Protein AF-A0A1I7EGV9-F1 (afdb_monomer_lite)

Structure (mmCIF, N/CA/C/O backbone):
data_AF-A0A1I7EGV9-F1
#
_entry.id   AF-A0A1I7EGV9-F1
#
loop_
_atom_site.group_PDB
_atom_site.id
_atom_site.type_symbol
_atom_site.label_atom_id
_atom_site.label_alt_id
_atom_site.label_comp_id
_atom_site.label_asym_id
_atom_site.label_entity_id
_atom_site.label_seq_id
_atom_site.pdbx_PDB_ins_code
_atom_site.Cartn_x
_atom_site.Cartn_y
_atom_site.Cartn_z
_atom_site.occupancy
_atom_site.B_iso_or_equiv
_atom_site.auth_seq_id
_atom_site.auth_comp_id
_atom_site.auth_asym_id
_atom_site.auth_atom_id
_atom_site.pdbx_PDB_model_num
ATOM 1 N N . MET A 1 1 ? 10.860 0.092 2.638 1.00 57.88 1 MET A N 1
ATOM 2 C CA . MET A 1 1 ? 9.901 1.089 2.110 1.00 57.88 1 MET A CA 1
ATOM 3 C C . MET A 1 1 ? 10.137 2.494 2.648 1.00 57.88 1 MET A C 1
ATOM 5 O O . MET A 1 1 ? 10.192 3.394 1.828 1.00 57.88 1 MET A O 1
ATOM 9 N N . VAL A 1 2 ? 10.341 2.700 3.958 1.00 56.81 2 VAL A N 1
ATOM 10 C CA . VAL A 1 2 ? 10.516 4.059 4.526 1.00 56.81 2 VAL A CA 1
ATOM 11 C C . VAL A 1 2 ? 11.990 4.490 4.662 1.00 56.81 2 VAL A C 1
ATOM 13 O O . VAL A 1 2 ? 12.304 5.653 4.463 1.00 56.81 2 VAL A O 1
ATOM 16 N N . THR A 1 3 ? 12.923 3.565 4.911 1.00 53.97 3 THR A N 1
ATOM 17 C CA . THR A 1 3 ? 14.304 3.909 5.328 1.00 53.97 3 THR A CA 1
ATOM 18 C C . THR A 1 3 ? 15.364 3.943 4.216 1.00 53.97 3 THR A C 1
ATOM 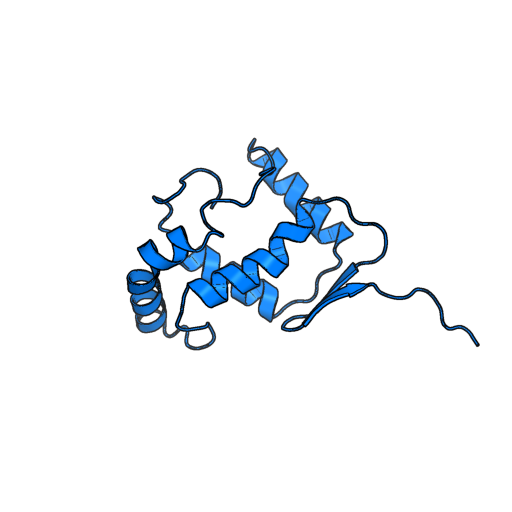20 O O . THR A 1 3 ? 16.461 4.429 4.453 1.00 53.97 3 THR A O 1
ATOM 23 N N . LEU A 1 4 ? 15.078 3.417 3.015 1.00 59.81 4 LEU A N 1
ATOM 24 C CA . LEU A 1 4 ? 16.067 3.277 1.922 1.00 59.81 4 LEU A CA 1
ATOM 25 C C . LEU A 1 4 ? 15.765 4.132 0.674 1.00 59.81 4 LEU A C 1
ATOM 27 O O . LEU A 1 4 ? 16.505 4.057 -0.305 1.00 59.81 4 LEU A O 1
ATOM 31 N N . GLY A 1 5 ? 14.693 4.934 0.681 1.00 66.19 5 GLY A N 1
ATOM 32 C CA . GLY A 1 5 ? 14.337 5.813 -0.444 1.00 66.19 5 GLY A CA 1
ATOM 33 C C . GLY A 1 5 ? 14.286 5.089 -1.802 1.00 66.19 5 GLY A C 1
ATOM 34 O O . GLY A 1 5 ? 13.734 3.991 -1.904 1.00 66.19 5 GLY A O 1
ATOM 35 N N . MET A 1 6 ? 14.899 5.686 -2.834 1.00 62.50 6 MET A N 1
ATOM 36 C CA . MET A 1 6 ? 14.984 5.126 -4.196 1.00 62.50 6 MET A CA 1
ATOM 37 C C . MET A 1 6 ? 15.849 3.862 -4.317 1.00 62.50 6 MET A C 1
ATOM 39 O O . MET A 1 6 ? 15.691 3.126 -5.285 1.00 62.50 6 MET A O 1
ATOM 43 N N . ALA A 1 7 ? 16.718 3.565 -3.345 1.00 61.66 7 ALA A N 1
ATOM 44 C CA . ALA A 1 7 ? 17.550 2.356 -3.347 1.00 61.66 7 ALA A CA 1
ATOM 45 C C . ALA A 1 7 ? 16.804 1.105 -2.840 1.00 61.66 7 ALA A C 1
ATOM 47 O O . ALA A 1 7 ? 17.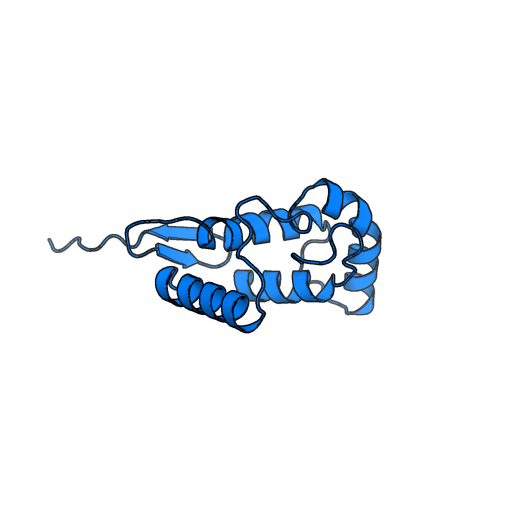373 0.015 -2.777 1.00 61.66 7 ALA A O 1
ATOM 48 N N . ASN A 1 8 ? 15.534 1.238 -2.446 1.00 65.69 8 ASN A N 1
ATOM 49 C CA . ASN A 1 8 ? 14.742 0.117 -1.963 1.00 65.69 8 ASN A CA 1
ATOM 50 C C . ASN A 1 8 ? 14.369 -0.831 -3.117 1.00 65.69 8 ASN A C 1
ATOM 52 O O . ASN A 1 8 ? 13.428 -0.556 -3.847 1.00 65.69 8 ASN A O 1
ATOM 56 N N . SER A 1 9 ? 15.051 -1.968 -3.242 1.00 67.62 9 SER A N 1
ATOM 57 C CA . SER A 1 9 ? 14.808 -2.981 -4.284 1.00 67.62 9 SER A CA 1
ATOM 58 C C . SER A 1 9 ? 13.759 -4.041 -3.919 1.00 67.62 9 SER A C 1
ATOM 60 O O . SER A 1 9 ? 13.593 -5.025 -4.641 1.00 67.62 9 SER A O 1
ATOM 62 N N . ARG A 1 10 ? 13.061 -3.892 -2.786 1.00 80.31 10 ARG A N 1
ATOM 63 C CA . ARG A 1 10 ? 12.155 -4.917 -2.241 1.00 80.31 10 ARG A CA 1
ATOM 64 C C . ARG A 1 10 ? 10.796 -4.959 -2.943 1.00 80.31 10 ARG A C 1
ATOM 66 O O . ARG A 1 10 ? 9.764 -4.812 -2.304 1.00 80.31 10 ARG A O 1
ATOM 73 N N . LEU A 1 11 ? 10.794 -5.187 -4.252 1.00 88.94 11 LEU A N 1
ATOM 74 C CA . LEU A 1 11 ? 9.582 -5.292 -5.071 1.00 88.94 11 LEU A CA 1
ATOM 75 C C . LEU A 1 11 ? 8.638 -6.406 -4.598 1.00 88.94 11 LEU A C 1
ATOM 77 O O . LEU A 1 11 ? 7.425 -6.253 -4.670 1.00 88.94 11 LEU A O 1
ATOM 81 N N . LYS A 1 12 ? 9.184 -7.483 -4.021 1.00 88.50 12 LYS A N 1
ATOM 82 C CA . LYS A 1 12 ? 8.380 -8.531 -3.385 1.00 88.50 12 LYS A CA 1
ATOM 83 C C . LYS A 1 12 ? 7.513 -7.992 -2.241 1.00 88.50 12 LYS A C 1
ATOM 85 O O . LYS A 1 12 ? 6.351 -8.361 -2.169 1.00 88.50 12 LYS A O 1
ATOM 90 N N . ASP A 1 13 ? 8.031 -7.078 -1.414 1.00 90.12 13 ASP A N 1
ATOM 91 C CA . ASP A 1 13 ? 7.250 -6.477 -0.321 1.00 90.12 13 ASP A CA 1
ATOM 92 C C . ASP A 1 13 ? 6.032 -5.712 -0.877 1.00 90.12 13 ASP A C 1
ATOM 94 O O . ASP A 1 13 ? 4.961 -5.750 -0.281 1.00 90.12 13 ASP A O 1
ATOM 98 N N . PHE A 1 14 ? 6.175 -5.044 -2.031 1.00 91.12 14 PHE A N 1
ATOM 99 C CA . PHE A 1 14 ? 5.057 -4.371 -2.703 1.00 91.12 14 PHE A CA 1
ATOM 100 C C . PHE A 1 14 ? 4.021 -5.371 -3.209 1.00 91.12 14 PHE A C 1
ATOM 102 O O . PHE A 1 14 ? 2.833 -5.164 -2.991 1.00 91.12 14 PHE A O 1
ATOM 109 N N . TYR A 1 15 ? 4.465 -6.460 -3.842 1.00 93.00 15 TYR A N 1
ATOM 110 C CA . TYR A 1 15 ? 3.567 -7.525 -4.281 1.00 93.00 15 TYR A CA 1
ATOM 111 C C . TYR A 1 15 ? 2.804 -8.142 -3.107 1.00 93.00 15 TYR A C 1
ATOM 113 O O . TYR A 1 15 ? 1.584 -8.250 -3.165 1.00 93.00 15 TYR A O 1
ATOM 121 N N . ASP A 1 16 ? 3.509 -8.514 -2.036 1.00 92.19 16 ASP A N 1
ATOM 122 C CA . ASP A 1 16 ? 2.910 -9.170 -0.876 1.00 92.19 16 ASP A CA 1
ATOM 123 C C . ASP A 1 16 ? 1.895 -8.235 -0.191 1.00 92.19 16 ASP A C 1
ATOM 125 O O . ASP A 1 16 ? 0.784 -8.659 0.120 1.00 92.19 16 ASP A O 1
ATOM 129 N N . LEU A 1 17 ? 2.223 -6.947 -0.014 1.00 93.12 17 LEU A N 1
ATOM 130 C CA . LEU A 1 17 ? 1.287 -5.961 0.541 1.00 93.12 17 LEU A CA 1
ATOM 131 C C . LEU A 1 17 ? 0.078 -5.720 -0.365 1.00 93.12 17 LEU A C 1
ATOM 133 O O . LEU A 1 17 ? -1.039 -5.607 0.138 1.00 93.12 17 LEU A O 1
ATOM 137 N N . TRP A 1 18 ? 0.291 -5.638 -1.679 1.00 95.25 18 TRP A N 1
ATOM 138 C CA . TRP A 1 18 ? -0.790 -5.438 -2.639 1.00 95.25 18 TRP A CA 1
ATOM 139 C C . TRP A 1 18 ? -1.727 -6.643 -2.635 1.00 95.25 18 TRP A C 1
ATOM 141 O O . TRP A 1 18 ? -2.935 -6.479 -2.519 1.00 95.25 18 TRP A O 1
ATOM 151 N N . LEU A 1 19 ? -1.171 -7.856 -2.632 1.00 93.75 19 LEU A N 1
ATOM 152 C CA . LEU A 1 19 ? -1.948 -9.086 -2.551 1.00 93.75 19 LEU A CA 1
ATOM 153 C C . LEU A 1 19 ? -2.763 -9.148 -1.255 1.00 93.75 19 LEU A C 1
ATOM 155 O O . LEU A 1 19 ? -3.924 -9.548 -1.288 1.00 93.75 19 LEU A O 1
ATOM 159 N N . ILE A 1 20 ? -2.184 -8.733 -0.125 1.00 93.94 20 ILE A N 1
ATOM 160 C CA . ILE A 1 20 ? -2.898 -8.657 1.155 1.00 93.94 20 ILE A CA 1
ATOM 161 C C . ILE A 1 20 ? -4.079 -7.683 1.057 1.00 93.94 20 ILE A C 1
ATOM 163 O O . ILE A 1 20 ? -5.194 -8.057 1.417 1.00 93.94 20 ILE A O 1
ATOM 167 N N . ALA A 1 21 ? -3.856 -6.472 0.538 1.00 94.38 21 ALA A N 1
ATOM 168 C CA . ALA A 1 21 ? -4.908 -5.469 0.358 1.00 94.38 21 ALA A CA 1
ATOM 169 C C . ALA A 1 21 ? -6.006 -5.938 -0.617 1.00 94.38 21 ALA A C 1
ATOM 171 O O . ALA A 1 21 ? -7.179 -5.622 -0.443 1.00 94.38 21 ALA A O 1
ATOM 172 N N . GLU A 1 22 ? -5.646 -6.732 -1.620 1.00 93.62 22 GLU A N 1
ATOM 173 C CA . GLU A 1 22 ? -6.566 -7.262 -2.629 1.00 93.62 22 GLU A CA 1
ATOM 174 C C . GLU A 1 22 ? -7.300 -8.540 -2.215 1.00 93.62 22 GLU A C 1
ATOM 176 O O . GLU A 1 22 ? -8.229 -8.967 -2.904 1.00 93.62 22 GLU A O 1
ATOM 181 N N . THR A 1 23 ? -6.904 -9.160 -1.104 1.00 93.44 23 THR A N 1
ATOM 182 C CA . THR A 1 23 ? -7.471 -10.442 -0.655 1.00 93.44 23 THR A CA 1
ATOM 183 C C . THR A 1 23 ? -8.268 -10.303 0.632 1.00 93.44 23 THR A C 1
ATOM 185 O O . THR A 1 23 ? -9.278 -10.985 0.797 1.00 93.44 23 THR A O 1
ATOM 188 N N . PHE A 1 24 ? -7.818 -9.452 1.553 1.00 94.25 24 PHE A N 1
ATOM 189 C CA . PHE A 1 24 ? -8.341 -9.412 2.912 1.00 94.25 24 PHE A CA 1
ATOM 190 C C . PHE A 1 24 ? -9.047 -8.106 3.232 1.00 94.25 24 PHE A C 1
ATOM 192 O O . PHE A 1 24 ? -8.674 -7.024 2.787 1.00 94.25 24 PHE A O 1
ATOM 199 N N . GLU A 1 25 ? -10.054 -8.245 4.074 1.00 94.88 25 GLU A N 1
ATOM 200 C CA . GLU A 1 25 ? -10.781 -7.150 4.682 1.00 94.88 25 GLU A CA 1
ATOM 201 C C . GLU A 1 25 ? -10.109 -6.699 5.985 1.00 94.88 25 GLU A C 1
ATOM 203 O O . GLU A 1 25 ? -9.556 -7.522 6.720 1.00 94.88 25 GLU A O 1
ATOM 208 N N . PHE A 1 26 ? -10.171 -5.400 6.292 1.00 94.75 26 PHE A N 1
ATOM 209 C CA . PHE A 1 26 ? -9.536 -4.848 7.494 1.00 94.75 26 PHE A CA 1
ATOM 210 C C . PHE A 1 26 ? -10.382 -3.790 8.181 1.00 94.75 26 PHE A C 1
ATOM 212 O O . PHE A 1 26 ? -10.752 -2.790 7.573 1.00 94.75 26 PHE A O 1
ATOM 219 N N . GLU A 1 27 ? -10.554 -3.926 9.492 1.00 93.75 27 GLU A N 1
ATOM 220 C CA . GLU A 1 27 ? -11.036 -2.823 10.314 1.00 93.75 27 GLU A CA 1
ATOM 221 C C . GLU A 1 27 ? -9.925 -1.773 10.471 1.00 93.75 27 GLU A C 1
ATOM 223 O O . GLU A 1 27 ? -8.791 -2.086 10.857 1.00 93.75 27 GLU A O 1
ATOM 228 N N . ARG A 1 28 ? -10.239 -0.505 10.187 1.00 93.12 28 ARG A N 1
ATOM 229 C CA . ARG A 1 28 ? -9.240 0.568 10.155 1.00 93.12 28 ARG A CA 1
ATOM 230 C C . ARG A 1 28 ? -8.575 0.793 11.509 1.00 93.12 28 ARG A C 1
ATOM 232 O O . ARG A 1 28 ? -7.370 1.038 11.539 1.00 93.12 28 ARG A O 1
ATOM 239 N N . PHE A 1 29 ? -9.329 0.736 12.609 1.00 91.12 29 PHE A N 1
ATOM 240 C CA . PHE A 1 29 ? -8.794 0.990 13.951 1.00 91.12 29 PHE A CA 1
ATOM 241 C C . PHE A 1 29 ? -7.755 -0.070 14.336 1.00 91.12 29 PHE A C 1
ATOM 243 O O . PHE A 1 29 ? -6.596 0.272 14.582 1.00 91.12 29 PHE A O 1
ATOM 250 N N . ALA A 1 30 ? -8.131 -1.350 14.263 1.00 92.06 30 ALA A N 1
ATOM 251 C CA . ALA A 1 30 ? -7.233 -2.468 14.546 1.00 92.06 30 ALA A CA 1
ATOM 252 C C . ALA A 1 30 ? -5.986 -2.465 13.640 1.00 92.06 30 ALA A C 1
ATOM 254 O O . ALA A 1 30 ? -4.865 -2.666 14.115 1.00 92.06 30 ALA A O 1
ATOM 255 N N . LEU A 1 31 ? -6.152 -2.187 12.339 1.00 93.44 31 LEU A N 1
ATOM 256 C CA . LEU A 1 31 ? -5.019 -2.127 11.414 1.00 93.44 31 LEU A CA 1
ATOM 257 C C . LEU A 1 31 ? -4.081 -0.952 11.727 1.00 93.44 31 LEU A C 1
ATOM 259 O O . LEU A 1 31 ? -2.861 -1.121 11.718 1.00 93.44 31 LEU A O 1
ATOM 263 N N . THR A 1 32 ? -4.633 0.225 12.034 1.00 91.75 32 THR A N 1
ATOM 264 C CA . THR A 1 32 ? -3.846 1.413 12.401 1.00 91.75 32 THR A CA 1
ATOM 265 C C . THR A 1 32 ? -3.020 1.150 13.658 1.00 91.75 32 THR A C 1
ATOM 267 O O . THR A 1 32 ? -1.827 1.459 13.680 1.00 91.75 32 THR A O 1
ATOM 270 N N . GLU A 1 33 ? -3.611 0.519 14.676 1.00 91.31 33 GLU A N 1
ATOM 271 C CA . GLU A 1 33 ? -2.906 0.156 15.908 1.00 91.31 33 GLU A CA 1
ATOM 272 C C . GLU A 1 33 ? -1.745 -0.815 15.629 1.00 91.31 33 GLU A C 1
ATOM 274 O O . GLU A 1 33 ? -0.612 -0.590 16.064 1.00 91.31 33 GLU A O 1
ATOM 279 N N . ALA A 1 34 ? -1.984 -1.859 14.829 1.00 91.19 34 ALA A N 1
ATOM 280 C CA . ALA A 1 34 ? -0.956 -2.833 14.462 1.00 91.19 34 ALA A CA 1
ATOM 281 C C . ALA A 1 34 ? 0.208 -2.199 13.674 1.00 91.19 34 ALA A C 1
ATOM 283 O O . ALA A 1 34 ? 1.385 -2.528 13.894 1.00 91.19 34 ALA A O 1
ATOM 284 N N . VAL A 1 35 ? -0.102 -1.264 12.770 1.00 89.25 35 VAL A N 1
ATOM 285 C CA . VAL A 1 35 ? 0.902 -0.491 12.029 1.00 89.25 35 VAL A CA 1
ATOM 286 C C . VAL A 1 35 ? 1.714 0.374 12.993 1.00 89.25 35 VAL A C 1
ATOM 288 O O . VAL A 1 35 ? 2.943 0.280 12.992 1.00 89.25 35 VAL A O 1
ATOM 291 N N . GLN A 1 36 ? 1.062 1.141 13.870 1.00 88.00 36 GLN A N 1
ATOM 292 C CA . GLN A 1 36 ? 1.732 1.977 14.872 1.00 88.00 36 GLN A CA 1
ATOM 293 C C . GLN A 1 36 ? 2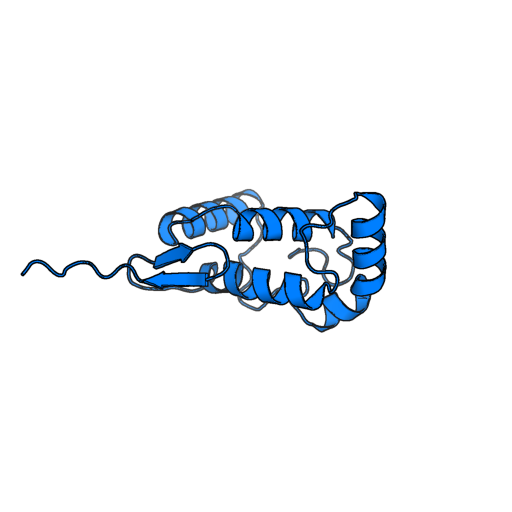.686 1.159 15.750 1.00 88.00 36 GLN A C 1
ATOM 295 O O . GLN A 1 36 ? 3.877 1.474 15.820 1.00 88.00 36 GLN A O 1
ATOM 300 N N . GLN A 1 37 ? 2.213 0.049 16.326 1.00 89.00 37 GLN A N 1
ATOM 301 C CA . GLN A 1 37 ? 3.046 -0.836 17.146 1.00 89.00 37 GLN A CA 1
ATOM 302 C C . GLN A 1 37 ? 4.261 -1.373 16.373 1.00 89.00 37 GLN A C 1
ATOM 304 O O . GLN A 1 37 ? 5.366 -1.481 16.918 1.00 89.00 37 GLN A O 1
ATOM 309 N N . THR A 1 38 ? 4.095 -1.684 15.084 1.00 88.38 38 THR A N 1
ATOM 310 C CA . THR A 1 38 ? 5.190 -2.170 14.234 1.00 88.38 38 THR A CA 1
ATOM 311 C C . THR A 1 38 ? 6.274 -1.110 14.035 1.00 88.38 38 THR A C 1
ATOM 313 O O . THR A 1 38 ? 7.464 -1.438 14.117 1.00 88.38 38 THR A O 1
ATOM 316 N N . PHE A 1 39 ? 5.889 0.146 13.806 1.00 85.88 39 PHE A N 1
ATOM 317 C CA . PHE A 1 39 ? 6.818 1.271 13.662 1.00 85.88 39 PHE A CA 1
ATOM 318 C C . PHE A 1 39 ? 7.536 1.584 14.981 1.00 85.88 39 PHE A C 1
ATOM 320 O O . PHE A 1 39 ? 8.771 1.644 15.002 1.00 85.88 39 PHE A O 1
ATOM 327 N N . THR A 1 40 ? 6.802 1.632 16.100 1.00 87.50 40 THR A N 1
ATOM 328 C CA . THR A 1 40 ? 7.374 1.805 17.445 1.00 87.50 40 THR A CA 1
ATOM 329 C C . THR A 1 40 ? 8.406 0.722 17.759 1.00 87.50 40 THR A C 1
ATOM 331 O O . THR A 1 40 ? 9.531 1.031 18.157 1.00 87.50 40 THR A O 1
ATOM 334 N N . ARG A 1 41 ? 8.084 -0.555 17.507 1.00 89.81 41 ARG A N 1
ATOM 335 C CA . ARG A 1 41 ? 9.012 -1.674 17.741 1.00 89.81 41 ARG A CA 1
ATOM 336 C C . ARG A 1 41 ? 10.277 -1.569 16.888 1.00 89.81 41 ARG A C 1
ATOM 338 O O . ARG A 1 41 ? 11.354 -1.953 17.336 1.00 89.81 41 ARG A O 1
ATOM 345 N N . ARG A 1 42 ? 10.159 -1.048 15.664 1.00 85.81 42 ARG A N 1
ATOM 346 C CA . ARG A 1 42 ? 11.289 -0.837 14.746 1.00 85.81 42 ARG A CA 1
ATOM 347 C C . ARG A 1 42 ? 12.045 0.469 14.999 1.00 85.81 42 ARG A C 1
ATOM 349 O O . ARG A 1 42 ? 12.983 0.749 14.256 1.00 85.81 42 ARG A O 1
ATOM 356 N N . ARG A 1 43 ? 11.665 1.251 16.021 1.00 84.00 43 ARG A N 1
ATOM 357 C CA . ARG A 1 43 ? 12.246 2.572 16.334 1.00 84.00 43 ARG A CA 1
ATOM 358 C C . ARG A 1 43 ? 12.329 3.471 15.098 1.00 84.00 43 ARG A C 1
ATOM 360 O O . ARG A 1 43 ? 13.329 4.140 14.866 1.00 84.00 43 ARG A O 1
ATOM 367 N N . THR A 1 44 ? 11.305 3.395 14.258 1.00 78.00 44 THR A N 1
ATOM 368 C CA . THR A 1 44 ? 11.176 4.203 13.049 1.00 78.00 44 THR A CA 1
ATOM 369 C C . THR A 1 44 ? 9.905 5.013 13.201 1.00 78.00 44 THR A C 1
ATOM 371 O O . THR A 1 44 ? 8.861 4.435 13.500 1.00 78.00 44 THR A O 1
ATOM 374 N N . ASP A 1 45 ? 9.986 6.323 13.003 1.00 78.44 45 ASP A N 1
ATOM 375 C CA . ASP A 1 45 ? 8.804 7.173 13.069 1.00 78.44 45 ASP A CA 1
ATOM 376 C C . ASP A 1 45 ? 7.844 6.849 11.926 1.00 78.44 45 ASP A C 1
ATOM 378 O O . ASP A 1 45 ? 8.254 6.485 10.815 1.00 78.44 45 ASP A O 1
ATOM 382 N N . LEU A 1 46 ? 6.549 6.987 12.204 1.00 78.62 46 LEU A N 1
ATOM 383 C CA . LEU A 1 46 ? 5.552 6.948 11.148 1.00 78.62 46 LEU A CA 1
ATOM 384 C C . LEU A 1 46 ? 5.798 8.115 10.187 1.00 78.62 46 LEU A C 1
ATOM 386 O O . LEU A 1 46 ? 5.986 9.252 10.632 1.00 78.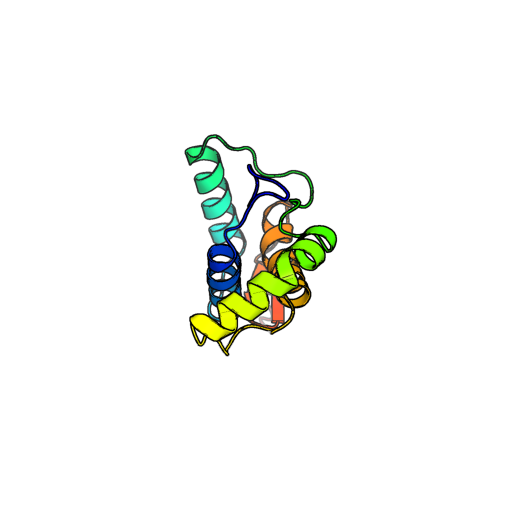62 46 LEU A O 1
ATOM 390 N N . PRO A 1 47 ? 5.817 7.850 8.874 1.00 77.56 47 PRO A N 1
ATOM 391 C CA . PRO A 1 47 ? 6.031 8.894 7.895 1.00 77.56 47 PRO A CA 1
ATOM 392 C C . PRO A 1 47 ? 4.860 9.882 7.951 1.00 77.56 47 PRO A C 1
ATOM 394 O O . PRO A 1 47 ? 3.705 9.490 7.823 1.00 77.56 47 PRO A O 1
ATOM 397 N N . LYS A 1 48 ? 5.174 11.165 8.161 1.00 75.12 48 LYS A N 1
ATOM 398 C CA . LYS A 1 48 ? 4.191 12.265 8.132 1.00 75.12 48 LYS A CA 1
ATOM 399 C C . LYS A 1 48 ? 3.805 12.669 6.709 1.00 75.12 48 LYS A C 1
ATOM 401 O O . LYS A 1 48 ? 2.781 13.303 6.498 1.00 75.12 48 LYS A O 1
ATOM 406 N N . GLU A 1 49 ? 4.654 12.322 5.751 1.00 79.81 49 GLU A N 1
ATOM 407 C CA . GLU A 1 49 ? 4.495 12.606 4.331 1.00 79.81 49 GLU A CA 1
ATOM 408 C C . GLU A 1 49 ? 4.476 11.296 3.547 1.00 79.81 49 GLU A C 1
ATOM 410 O O . GLU A 1 49 ? 4.930 10.255 4.032 1.00 79.81 49 GLU A O 1
ATOM 415 N N . ARG A 1 50 ? 3.990 11.343 2.303 1.00 82.62 50 ARG A N 1
ATOM 416 C CA . ARG A 1 50 ? 3.979 10.177 1.416 1.00 82.62 50 ARG A CA 1
ATOM 417 C C . ARG A 1 50 ? 5.400 9.595 1.285 1.00 82.62 50 ARG A C 1
ATOM 419 O O . ARG A 1 50 ? 6.290 10.287 0.791 1.00 82.62 50 ARG A O 1
ATOM 426 N N . PRO A 1 51 ? 5.625 8.316 1.646 1.00 86.50 51 PRO A N 1
ATOM 427 C CA . PRO A 1 51 ? 6.927 7.682 1.474 1.00 86.50 51 PRO A CA 1
ATOM 428 C C . PRO A 1 51 ? 7.357 7.666 0.007 1.00 86.50 51 PRO A C 1
ATOM 430 O O . PRO A 1 51 ? 6.537 7.403 -0.870 1.00 86.50 51 PRO A O 1
ATOM 433 N N . THR A 1 52 ? 8.655 7.828 -0.267 1.00 85.81 52 THR A N 1
ATOM 434 C CA . THR A 1 52 ? 9.200 7.762 -1.637 1.00 85.81 52 THR A CA 1
ATOM 435 C C . THR A 1 52 ? 8.823 6.468 -2.354 1.00 85.81 52 THR A C 1
ATOM 437 O O . THR A 1 52 ? 8.555 6.496 -3.542 1.00 85.81 52 THR A O 1
ATOM 440 N N . GL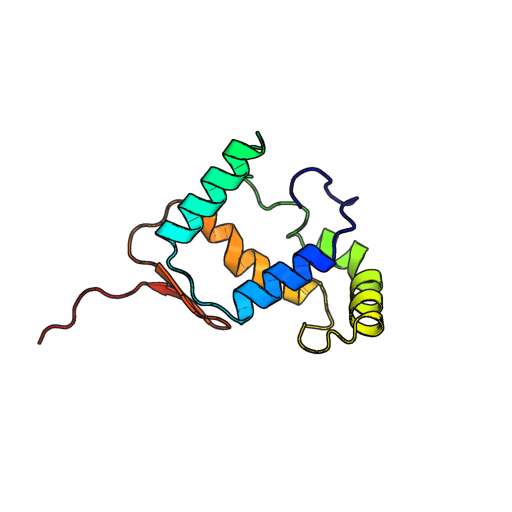Y A 1 53 ? 8.745 5.337 -1.643 1.00 85.62 53 GLY A N 1
ATOM 441 C CA . GLY A 1 53 ? 8.322 4.064 -2.237 1.00 85.62 53 GLY A CA 1
ATOM 442 C C . GLY A 1 53 ? 6.883 4.057 -2.766 1.00 85.62 53 GLY A C 1
ATOM 443 O O . GLY A 1 53 ? 6.550 3.186 -3.550 1.00 85.62 53 GLY A O 1
ATOM 444 N N . LEU A 1 54 ? 6.043 5.011 -2.355 1.00 88.06 54 LEU A N 1
ATOM 445 C CA . LEU A 1 54 ? 4.671 5.177 -2.837 1.00 88.06 54 LEU A CA 1
ATOM 446 C C . LEU A 1 54 ? 4.534 6.365 -3.810 1.00 88.06 54 LEU A C 1
ATOM 448 O O . LEU A 1 54 ? 3.438 6.895 -3.985 1.00 88.06 54 LEU A O 1
ATOM 452 N N . SER A 1 55 ? 5.636 6.834 -4.406 1.00 89.75 55 SER A N 1
ATOM 453 C CA . SER A 1 55 ? 5.623 7.910 -5.400 1.00 89.75 55 SER A CA 1
ATOM 454 C C . SER A 1 55 ? 5.673 7.377 -6.832 1.00 89.75 55 SER A C 1
ATOM 456 O O . SER A 1 55 ? 6.191 6.293 -7.100 1.00 89.75 55 SER A O 1
ATOM 458 N N . GLU A 1 56 ? 5.180 8.184 -7.768 1.00 89.06 56 GLU A N 1
ATOM 459 C CA . GLU A 1 56 ? 5.253 7.896 -9.203 1.00 89.06 56 GLU A CA 1
ATOM 460 C C . GLU A 1 56 ? 6.705 7.804 -9.693 1.00 89.06 56 GLU A C 1
ATOM 462 O O . GLU A 1 56 ? 7.062 6.859 -10.388 1.00 89.06 56 GLU A O 1
ATOM 467 N N . ALA A 1 57 ? 7.586 8.687 -9.212 1.00 90.00 57 ALA A N 1
ATOM 468 C CA . ALA A 1 57 ? 9.013 8.641 -9.534 1.00 90.00 57 ALA A CA 1
ATOM 469 C C . ALA A 1 57 ? 9.676 7.310 -9.129 1.00 90.00 57 ALA A C 1
ATOM 471 O O . ALA A 1 57 ? 10.574 6.823 -9.813 1.00 90.00 57 ALA A O 1
ATOM 472 N N . TYR A 1 58 ? 9.244 6.690 -8.023 1.00 89.69 58 TYR A N 1
ATOM 473 C CA . TYR A 1 58 ? 9.723 5.355 -7.661 1.00 89.69 58 TYR A CA 1
ATOM 474 C C . TYR A 1 58 ? 9.187 4.288 -8.623 1.00 89.69 58 TYR A C 1
ATOM 476 O O . TYR A 1 58 ? 9.946 3.403 -9.023 1.00 89.69 58 TYR A O 1
ATOM 484 N N . ALA A 1 59 ? 7.917 4.389 -9.030 1.00 91.31 59 ALA A N 1
ATOM 485 C CA . ALA A 1 59 ? 7.328 3.492 -10.020 1.00 91.31 59 ALA A CA 1
ATOM 486 C C . ALA A 1 59 ? 8.126 3.510 -11.331 1.00 91.31 59 ALA A C 1
ATOM 488 O O . ALA A 1 59 ? 8.532 2.456 -11.812 1.00 91.31 59 ALA A O 1
ATOM 489 N N . GLU A 1 60 ? 8.428 4.699 -11.857 1.00 91.94 60 GLU A N 1
ATOM 490 C CA . GLU A 1 60 ? 9.181 4.878 -13.103 1.00 91.94 60 GLU A CA 1
ATOM 491 C C . GLU A 1 60 ? 10.572 4.231 -13.054 1.00 91.94 60 GLU A C 1
ATOM 493 O O . GLU A 1 60 ? 10.982 3.546 -13.993 1.00 91.94 60 GLU A O 1
ATOM 498 N N . VAL A 1 61 ? 11.294 4.405 -11.942 1.00 91.88 61 VAL A N 1
ATOM 499 C CA . VAL A 1 61 ? 12.648 3.853 -11.771 1.00 91.88 61 VAL A CA 1
ATOM 500 C C . VAL A 1 61 ? 12.642 2.321 -11.723 1.00 91.88 61 VAL A C 1
ATOM 502 O O . VAL A 1 61 ? 13.593 1.693 -12.198 1.00 91.88 61 VAL A O 1
ATOM 505 N N . TRP A 1 62 ? 11.595 1.710 -11.161 1.00 92.31 62 TRP A N 1
ATOM 506 C CA . TRP A 1 62 ? 11.559 0.275 -10.861 1.00 92.31 62 TRP A CA 1
ATOM 507 C C . TRP A 1 62 ? 10.615 -0.556 -11.749 1.00 92.31 62 TRP A C 1
ATOM 509 O O . TRP A 1 62 ? 10.623 -1.785 -11.635 1.00 92.31 62 TRP A O 1
ATOM 519 N N . ASP A 1 63 ? 9.848 0.053 -12.661 1.00 92.88 63 ASP A N 1
ATOM 520 C CA . ASP A 1 63 ? 8.835 -0.640 -13.482 1.00 92.88 63 ASP A CA 1
ATOM 521 C C . ASP A 1 63 ? 9.424 -1.790 -14.318 1.00 92.88 63 ASP A C 1
ATOM 523 O O . ASP A 1 63 ? 8.862 -2.885 -14.406 1.00 92.88 63 ASP A O 1
ATOM 527 N N . ARG A 1 64 ? 10.624 -1.602 -14.883 1.00 93.06 64 ARG A N 1
ATOM 528 C CA . ARG A 1 64 ? 11.290 -2.654 -15.670 1.00 93.06 64 ARG A CA 1
ATOM 529 C C . ARG A 1 64 ? 11.617 -3.879 -14.810 1.00 93.06 64 ARG A C 1
ATOM 531 O O . ARG A 1 64 ? 11.429 -5.018 -15.242 1.00 93.06 64 ARG A O 1
ATOM 538 N N . GLN A 1 65 ? 12.120 -3.652 -13.602 1.00 92.12 65 GLN A N 1
ATOM 539 C CA . GLN A 1 65 ? 12.478 -4.690 -12.643 1.00 92.12 65 GLN A CA 1
ATOM 540 C C . GLN A 1 65 ? 11.223 -5.372 -12.098 1.00 92.12 65 GLN A C 1
ATOM 542 O O . GLN A 1 65 ? 11.239 -6.587 -11.912 1.00 92.12 65 GLN A O 1
ATOM 547 N N . TRP A 1 66 ? 10.134 -4.623 -11.916 1.00 93.75 66 TRP A N 1
ATOM 548 C CA . TRP A 1 66 ? 8.824 -5.153 -11.549 1.00 93.75 66 TRP A CA 1
ATOM 549 C C . TRP A 1 66 ? 8.300 -6.150 -12.583 1.00 93.75 66 TRP A C 1
ATOM 551 O O . TRP A 1 66 ? 8.031 -7.302 -12.247 1.00 93.75 66 TRP A O 1
ATOM 561 N N . ARG A 1 67 ? 8.271 -5.770 -13.865 1.00 92.62 67 ARG A N 1
ATOM 562 C CA . ARG A 1 67 ? 7.845 -6.666 -14.953 1.00 92.62 67 ARG A CA 1
ATOM 563 C C . ARG A 1 67 ? 8.694 -7.937 -15.024 1.00 92.62 67 ARG A C 1
ATOM 565 O O . ARG A 1 67 ? 8.165 -9.037 -15.178 1.00 92.62 67 ARG A O 1
ATOM 572 N N . ALA A 1 68 ? 10.014 -7.800 -14.877 1.00 91.44 68 ALA A N 1
ATOM 573 C CA . ALA A 1 68 ? 10.924 -8.944 -14.838 1.00 91.44 68 ALA A CA 1
ATOM 574 C C . ALA A 1 68 ? 10.677 -9.853 -13.620 1.00 91.44 68 ALA A C 1
ATOM 576 O O . ALA A 1 68 ? 10.741 -11.076 -13.750 1.00 91.44 68 ALA A O 1
ATOM 577 N N . PHE A 1 69 ? 10.388 -9.272 -12.453 1.00 90.00 69 PHE A N 1
ATOM 578 C CA . PHE A 1 69 ? 10.035 -10.000 -11.236 1.00 90.00 69 PHE A CA 1
ATOM 579 C C . PHE A 1 69 ? 8.738 -10.803 -11.417 1.00 90.00 69 PHE A C 1
ATOM 581 O O . PHE A 1 69 ? 8.752 -12.015 -11.199 1.00 90.00 69 PHE A O 1
ATOM 588 N N . LEU A 1 70 ? 7.667 -10.177 -11.922 1.00 90.69 70 LEU A N 1
ATOM 589 C CA . LEU A 1 70 ? 6.387 -10.854 -12.167 1.00 90.69 70 LEU A CA 1
ATOM 590 C C . LEU A 1 70 ? 6.525 -12.042 -13.125 1.00 90.69 70 LEU A C 1
ATOM 592 O O . LEU A 1 70 ? 5.949 -13.106 -12.887 1.00 90.69 70 LEU A O 1
ATOM 596 N N . GLY A 1 71 ? 7.316 -11.875 -14.190 1.00 87.19 71 GLY A N 1
ATOM 597 C CA . GLY A 1 71 ? 7.561 -12.928 -15.173 1.00 87.19 71 GLY A CA 1
ATOM 598 C C . GLY A 1 71 ? 8.321 -14.130 -14.605 1.00 87.19 71 GLY A C 1
ATOM 599 O O . GLY A 1 71 ? 7.973 -15.270 -14.911 1.00 87.19 71 GLY A O 1
ATOM 600 N N . ARG A 1 72 ? 9.335 -13.899 -13.757 1.00 85.69 72 ARG A N 1
ATOM 601 C CA . ARG A 1 72 ? 10.132 -14.976 -13.136 1.00 85.69 72 ARG A CA 1
ATOM 602 C C . ARG A 1 72 ? 9.331 -15.772 -12.114 1.00 85.69 72 ARG A C 1
ATOM 604 O O . ARG A 1 72 ? 9.374 -16.996 -12.125 1.00 85.69 72 ARG A O 1
ATOM 611 N N . GLU A 1 73 ? 8.581 -15.075 -11.270 1.00 78.75 73 GLU A N 1
ATOM 612 C CA . GLU A 1 73 ? 7.843 -15.682 -10.160 1.00 78.75 73 GLU A CA 1
ATOM 613 C C . GLU A 1 73 ? 6.436 -16.166 -10.566 1.00 78.75 73 GLU A C 1
ATOM 615 O O . GLU A 1 73 ? 5.695 -16.691 -9.739 1.00 78.75 73 GLU A O 1
ATOM 620 N N . ARG A 1 74 ? 6.053 -16.002 -11.845 1.00 78.69 74 ARG A N 1
ATOM 621 C CA . ARG A 1 74 ? 4.726 -16.346 -12.402 1.00 78.69 74 ARG A CA 1
ATOM 622 C C . ARG A 1 74 ? 3.571 -15.696 -11.627 1.00 78.69 74 ARG A C 1
ATOM 624 O O . ARG A 1 74 ? 2.486 -16.261 -11.504 1.00 78.69 74 ARG A O 1
ATOM 631 N N . MET A 1 75 ? 3.798 -14.482 -11.136 1.00 79.12 75 MET A N 1
ATOM 632 C CA . MET A 1 75 ? 2.875 -13.713 -10.300 1.00 79.12 75 MET A CA 1
ATOM 633 C C . MET A 1 75 ? 1.845 -12.947 -11.146 1.00 79.12 75 MET A C 1
ATOM 635 O O . MET A 1 75 ? 1.710 -11.732 -11.051 1.00 79.12 75 MET A O 1
ATOM 639 N N . ALA A 1 76 ? 1.114 -13.663 -12.002 1.00 72.62 76 ALA A N 1
ATOM 640 C CA . ALA A 1 76 ? 0.212 -13.072 -12.999 1.00 72.62 76 ALA A CA 1
ATOM 641 C C . ALA A 1 76 ? -1.026 -12.362 -12.412 1.00 72.62 76 ALA A C 1
ATOM 643 O O . ALA A 1 76 ? -1.778 -11.742 -13.157 1.00 72.62 76 ALA A O 1
ATOM 644 N N . ALA A 1 77 ? -1.256 -12.471 -11.100 1.00 81.56 77 ALA A N 1
ATOM 645 C CA . ALA A 1 77 ? -2.377 -11.820 -10.433 1.00 81.56 77 ALA A CA 1
ATOM 646 C C . ALA A 1 77 ? -2.185 -10.302 -10.298 1.00 81.56 77 ALA A C 1
ATOM 648 O O . ALA A 1 77 ? -3.177 -9.580 -10.295 1.00 81.56 77 ALA A O 1
ATOM 649 N N . ALA A 1 78 ? -0.940 -9.822 -10.189 1.00 88.44 78 ALA A N 1
ATOM 650 C CA . ALA A 1 78 ? -0.667 -8.403 -9.991 1.00 88.44 78 ALA A CA 1
ATOM 651 C C . ALA A 1 78 ? -0.649 -7.602 -11.306 1.00 88.44 78 ALA A C 1
ATOM 653 O O . ALA A 1 78 ? -0.264 -8.139 -12.350 1.00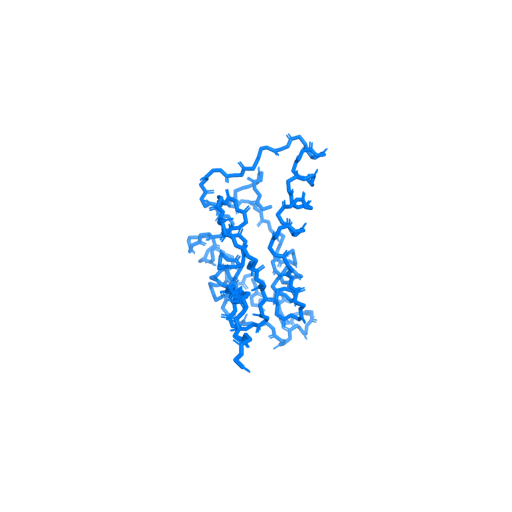 88.44 78 ALA A O 1
ATOM 654 N N . PRO A 1 79 ? -1.006 -6.303 -11.261 1.00 92.88 79 PRO A N 1
ATOM 655 C CA . PRO A 1 79 ? -0.872 -5.392 -12.386 1.00 92.88 79 PRO A CA 1
ATOM 656 C C . PRO A 1 79 ? 0.547 -5.375 -12.955 1.00 92.88 79 PRO A C 1
ATOM 658 O O . PRO A 1 79 ? 1.541 -5.354 -12.225 1.00 92.88 79 PRO A O 1
ATOM 661 N N . LEU A 1 80 ? 0.638 -5.330 -14.284 1.00 92.56 80 LEU A N 1
ATOM 662 C CA . LEU A 1 80 ? 1.920 -5.322 -14.988 1.00 92.56 80 LEU A CA 1
ATOM 663 C C . LEU A 1 80 ? 2.701 -4.017 -14.771 1.00 92.56 80 LEU A C 1
ATOM 665 O O . LEU A 1 80 ? 3.926 -4.016 -14.851 1.00 92.56 80 LEU A O 1
ATOM 669 N N . GLU A 1 81 ? 1.987 -2.924 -14.513 1.00 94.38 81 GLU A N 1
ATOM 670 C CA . GLU A 1 81 ? 2.537 -1.597 -14.251 1.00 94.38 81 GLU A CA 1
ATOM 671 C C . GLU A 1 81 ? 2.693 -1.381 -12.748 1.00 94.38 81 GLU A C 1
ATOM 673 O O . GLU A 1 81 ? 1.716 -1.438 -11.994 1.00 94.38 81 GLU A O 1
ATOM 678 N N . LEU A 1 82 ? 3.918 -1.084 -12.310 1.00 94.31 82 LEU A N 1
ATOM 679 C CA . LEU A 1 82 ? 4.206 -0.844 -10.895 1.00 94.31 82 LEU A CA 1
ATOM 680 C C . LEU A 1 82 ? 3.459 0.391 -10.366 1.00 94.31 82 LEU A C 1
ATOM 682 O O . LEU A 1 82 ? 3.096 0.440 -9.192 1.00 94.31 82 LEU A O 1
ATOM 686 N N . ALA A 1 83 ? 3.189 1.370 -11.233 1.00 95.06 83 ALA A N 1
ATOM 687 C CA . ALA A 1 83 ? 2.440 2.574 -10.885 1.00 95.06 83 ALA A CA 1
ATOM 688 C C . ALA A 1 83 ? 1.021 2.258 -10.382 1.00 95.06 83 ALA A C 1
ATOM 690 O O . ALA A 1 83 ? 0.574 2.868 -9.412 1.00 95.06 83 ALA A O 1
ATOM 691 N N . VAL A 1 84 ? 0.347 1.265 -10.976 1.00 95.19 84 VAL A N 1
ATOM 692 C CA . VAL A 1 84 ? -0.992 0.826 -10.546 1.00 95.19 84 VAL A CA 1
ATOM 693 C C . VAL A 1 84 ? -0.923 0.221 -9.145 1.00 95.19 84 VAL A C 1
ATOM 695 O O . VAL A 1 84 ? -1.653 0.638 -8.253 1.00 95.19 84 VAL A O 1
ATOM 698 N N . VAL A 1 85 ? 0.037 -0.680 -8.917 1.00 94.88 85 VAL A N 1
ATOM 699 C CA . VAL A 1 85 ? 0.266 -1.302 -7.602 1.00 94.88 85 VAL A CA 1
ATOM 700 C C . VAL A 1 85 ? 0.563 -0.253 -6.532 1.00 94.88 85 VAL A C 1
ATOM 702 O O . VAL A 1 85 ? 0.046 -0.323 -5.420 1.00 94.88 85 VAL A O 1
ATOM 705 N N . ILE A 1 86 ? 1.387 0.743 -6.860 1.00 94.25 86 ILE A N 1
ATOM 706 C CA . ILE A 1 86 ? 1.715 1.840 -5.947 1.00 94.25 86 ILE A CA 1
ATOM 707 C C . ILE A 1 86 ? 0.494 2.708 -5.649 1.00 94.25 86 ILE A C 1
ATOM 709 O O . ILE A 1 86 ? 0.316 3.100 -4.497 1.00 94.25 86 ILE A O 1
ATOM 713 N N . ALA A 1 87 ? -0.350 2.993 -6.641 1.00 94.06 87 ALA A N 1
ATOM 714 C CA . ALA A 1 87 ? -1.578 3.754 -6.439 1.00 94.06 87 ALA A CA 1
ATOM 715 C C . ALA A 1 87 ? -2.558 3.013 -5.512 1.00 94.06 87 ALA A C 1
ATOM 717 O O . ALA A 1 87 ? -3.073 3.614 -4.564 1.00 94.06 87 ALA A O 1
ATOM 718 N N . ASP A 1 88 ? -2.743 1.708 -5.720 1.00 94.38 88 ASP A N 1
ATOM 719 C CA . ASP A 1 88 ? -3.583 0.858 -4.867 1.00 94.38 88 ASP A CA 1
ATOM 720 C C . ASP A 1 88 ? -3.052 0.825 -3.427 1.00 94.38 88 ASP A C 1
ATOM 722 O O . ASP A 1 88 ? -3.786 1.063 -2.463 1.00 94.38 88 ASP A O 1
ATOM 726 N N . LEU A 1 89 ? -1.742 0.619 -3.268 1.00 94.75 89 LEU A N 1
ATOM 727 C CA . LEU A 1 89 ? -1.090 0.628 -1.960 1.00 94.75 89 LEU A CA 1
ATOM 728 C C . LEU A 1 89 ? -1.147 1.996 -1.283 1.00 94.75 89 LEU A C 1
ATOM 730 O O . LEU A 1 89 ? -1.310 2.063 -0.067 1.00 94.75 89 LEU A O 1
ATOM 734 N N . ALA A 1 90 ? -1.031 3.089 -2.034 1.00 92.81 90 ALA A N 1
ATOM 735 C CA . ALA A 1 90 ? -1.178 4.433 -1.492 1.00 92.81 90 ALA A CA 1
ATOM 736 C C . ALA A 1 90 ? -2.604 4.659 -0.972 1.00 92.81 90 ALA A C 1
ATOM 738 O O . ALA A 1 90 ? -2.772 5.181 0.130 1.00 92.81 90 ALA A O 1
ATOM 739 N N . ARG A 1 91 ? -3.623 4.204 -1.711 1.00 93.62 91 ARG A N 1
ATOM 740 C CA . ARG A 1 91 ? -5.026 4.255 -1.280 1.00 93.62 91 ARG A CA 1
ATOM 741 C C . ARG A 1 91 ? -5.280 3.423 -0.021 1.00 93.62 91 ARG A C 1
ATOM 743 O O . ARG A 1 91 ? -6.091 3.818 0.814 1.00 93.62 91 ARG A O 1
ATOM 750 N N . PHE A 1 92 ? -4.602 2.288 0.117 1.00 94.19 92 PHE A N 1
ATOM 751 C CA . PHE A 1 92 ? -4.724 1.425 1.288 1.00 94.19 92 PHE A CA 1
ATOM 752 C C . PHE A 1 92 ? -3.997 1.993 2.515 1.00 94.19 92 PHE A C 1
ATOM 754 O O . PHE A 1 92 ? -4.595 2.117 3.582 1.00 94.19 92 PHE A O 1
ATOM 761 N N . LEU A 1 93 ? -2.725 2.373 2.361 1.00 92.56 93 LEU A N 1
ATOM 762 C CA . LEU A 1 93 ? -1.813 2.655 3.472 1.00 92.56 93 LEU A CA 1
ATOM 763 C C . LEU A 1 93 ? -1.821 4.112 3.942 1.00 92.56 93 LEU A C 1
ATOM 765 O O . LEU A 1 93 ? -1.675 4.341 5.140 1.00 92.56 93 LEU A O 1
ATOM 769 N N . LEU A 1 94 ? -1.965 5.098 3.045 1.00 90.38 94 LEU A N 1
ATOM 770 C CA . LEU A 1 94 ? -1.895 6.513 3.444 1.00 90.38 94 LEU A CA 1
ATOM 771 C C . LEU A 1 94 ? -3.007 6.910 4.422 1.00 90.38 94 LEU A C 1
ATOM 773 O O . LEU A 1 94 ? -2.699 7.581 5.405 1.00 90.38 94 LEU A O 1
ATOM 777 N N . PRO A 1 95 ? -4.262 6.446 4.267 1.00 91.19 95 PRO A N 1
ATOM 778 C CA . PRO A 1 95 ? -5.283 6.743 5.260 1.00 91.19 95 PRO A CA 1
ATOM 779 C C . PRO A 1 95 ? -4.910 6.261 6.662 1.00 91.19 95 PRO A C 1
ATOM 781 O O . PRO A 1 95 ? -5.348 6.877 7.618 1.00 91.19 95 PRO A O 1
ATOM 784 N N . LEU A 1 96 ? -4.085 5.220 6.830 1.00 89.88 96 LEU A N 1
ATOM 785 C CA . LEU A 1 96 ? -3.684 4.709 8.152 1.00 89.88 96 LEU A CA 1
ATOM 786 C C . LEU A 1 96 ? -2.722 5.640 8.906 1.00 89.88 96 LEU A C 1
ATOM 788 O O . LEU A 1 96 ? -2.533 5.474 10.109 1.00 89.88 96 LEU A O 1
ATOM 792 N N . THR A 1 97 ? -2.094 6.603 8.224 1.00 85.50 97 THR A N 1
ATOM 793 C CA . THR A 1 97 ? -1.218 7.596 8.871 1.00 85.50 97 THR A CA 1
ATOM 794 C C . THR A 1 97 ? -1.976 8.820 9.378 1.00 85.50 97 THR A C 1
ATOM 796 O O . THR A 1 97 ? -1.408 9.645 10.089 1.00 85.50 97 THR A O 1
ATOM 799 N N . GLU A 1 98 ? -3.255 8.938 9.029 1.00 84.38 98 GLU A N 1
ATOM 800 C CA . GLU A 1 98 ? -4.108 10.073 9.366 1.00 84.38 98 GLU A CA 1
ATOM 801 C C . GLU A 1 98 ? -5.113 9.700 10.461 1.00 84.38 98 GLU A C 1
ATOM 803 O O . GLU A 1 98 ? -5.486 8.537 10.646 1.00 84.38 98 GLU A O 1
ATOM 808 N N . PHE A 1 99 ? -5.597 10.697 11.195 1.00 80.19 99 PHE A N 1
ATOM 809 C CA . PHE A 1 99 ? -6.739 10.499 12.080 1.00 80.19 99 PHE A CA 1
ATOM 810 C C . PHE A 1 99 ? -8.028 10.422 11.250 1.00 80.19 99 PHE A C 1
ATOM 812 O O . PHE A 1 99 ? -8.227 11.233 10.349 1.00 80.19 99 PHE A O 1
ATOM 819 N N . ALA A 1 100 ? -8.908 9.470 11.561 1.00 82.69 100 ALA A N 1
ATOM 820 C CA . ALA A 1 100 ? -10.261 9.437 11.010 1.00 82.69 100 ALA A CA 1
ATOM 821 C C . ALA A 1 100 ? -11.245 8.967 12.078 1.00 82.69 100 ALA A C 1
ATOM 823 O O . ALA A 1 100 ? -10.948 8.040 12.835 1.00 82.69 100 ALA A O 1
ATOM 824 N N . GLU A 1 101 ? -12.414 9.599 12.103 1.00 81.88 101 GLU A N 1
ATOM 825 C CA . GLU A 1 101 ? -13.527 9.231 12.973 1.00 81.88 101 GLU A CA 1
ATOM 826 C C . GLU A 1 101 ? -14.441 8.214 12.280 1.00 81.88 101 GLU A C 1
ATOM 828 O O . GLU A 1 101 ? -14.629 8.254 11.059 1.00 81.88 101 GLU A O 1
ATOM 833 N N . GLY A 1 102 ? -15.031 7.315 13.070 1.00 85.31 102 GLY A N 1
ATOM 834 C CA . GLY A 1 102 ? -15.982 6.305 12.607 1.00 85.31 102 GLY A CA 1
ATOM 835 C C . GLY A 1 102 ? -15.373 4.932 12.305 1.00 85.31 102 GLY A C 1
ATOM 836 O O . GLY A 1 102 ? -14.156 4.749 12.243 1.00 85.31 102 GLY A O 1
ATOM 837 N N . ASN A 1 103 ? -16.256 3.950 12.115 1.00 88.00 103 ASN A N 1
ATOM 838 C CA . ASN A 1 103 ? -15.889 2.554 11.878 1.00 88.00 103 ASN A CA 1
ATOM 839 C C . ASN A 1 103 ? -15.625 2.327 10.390 1.00 88.00 103 ASN A C 1
ATOM 841 O O . ASN A 1 103 ? -16.499 1.900 9.634 1.00 88.00 103 ASN A O 1
ATOM 845 N N . TRP A 1 104 ? -14.418 2.673 9.961 1.00 93.88 104 TRP A N 1
ATOM 846 C CA . TRP A 1 104 ? -13.971 2.424 8.598 1.00 93.88 104 TRP A CA 1
ATOM 847 C C . TRP A 1 104 ? -13.518 0.979 8.425 1.00 93.88 104 TRP A C 1
ATOM 849 O O . TRP A 1 104 ? -12.796 0.435 9.263 1.00 93.88 104 TRP A O 1
ATOM 859 N N . HIS A 1 105 ? -13.884 0.399 7.292 1.00 94.50 105 HIS A N 1
ATOM 860 C CA . HIS A 1 105 ? -13.513 -0.947 6.890 1.00 94.50 105 HIS A CA 1
ATOM 861 C C . HIS A 1 105 ? -12.903 -0.926 5.496 1.00 94.50 105 HIS A C 1
ATOM 863 O O . HIS A 1 105 ? -13.364 -0.196 4.621 1.00 94.50 105 HIS A O 1
ATOM 869 N N . TRP A 1 106 ? -11.843 -1.693 5.292 1.00 95.69 106 TRP A N 1
ATOM 870 C CA . TRP A 1 106 ? -11.257 -1.903 3.982 1.00 95.69 106 TRP A CA 1
ATOM 871 C C . TRP A 1 106 ? -11.962 -3.064 3.304 1.00 95.69 106 TRP A C 1
ATOM 873 O O . TRP A 1 106 ? -11.910 -4.191 3.794 1.00 95.69 106 TRP A O 1
ATOM 883 N N . GLU A 1 107 ? -12.560 -2.790 2.150 1.00 94.62 107 GLU A N 1
ATOM 884 C CA . GLU A 1 107 ? -13.060 -3.812 1.242 1.00 94.62 107 GLU A CA 1
ATOM 885 C C . GLU A 1 107 ? -12.064 -3.980 0.080 1.00 94.62 107 GLU A C 1
ATOM 887 O O . GLU A 1 107 ? -11.803 -3.001 -0.635 1.00 94.62 107 GLU A O 1
ATOM 892 N N . PRO A 1 108 ? -11.526 -5.190 -0.166 1.00 92.94 108 PRO A N 1
ATOM 893 C CA . PRO A 1 108 ? -10.669 -5.459 -1.317 1.00 92.94 108 PRO A CA 1
ATOM 894 C C . PRO A 1 108 ? -11.250 -4.913 -2.623 1.00 92.94 108 PRO A C 1
ATOM 896 O O . PRO A 1 108 ? -12.460 -5.003 -2.850 1.00 92.94 108 PRO A O 1
ATOM 899 N N . ARG A 1 109 ? -10.405 -4.336 -3.490 1.00 87.69 109 ARG A N 1
ATOM 900 C CA . ARG A 1 109 ? -10.770 -3.696 -4.778 1.00 87.69 109 ARG A CA 1
ATOM 901 C C . ARG A 1 109 ? -11.665 -2.461 -4.701 1.00 87.69 109 ARG A C 1
ATOM 903 O O . ARG A 1 109 ? -11.736 -1.703 -5.667 1.00 87.69 109 ARG A O 1
ATOM 910 N N . LYS A 1 110 ? -12.372 -2.243 -3.593 1.00 91.88 110 LYS A N 1
ATOM 911 C CA . LYS A 1 110 ? -13.299 -1.116 -3.417 1.00 91.88 110 LYS A CA 1
ATOM 912 C C . LYS A 1 110 ? -12.693 0.003 -2.592 1.00 91.88 110 LYS A C 1
ATOM 914 O O . LYS A 1 110 ? -12.941 1.166 -2.896 1.00 91.88 110 LYS A O 1
ATOM 919 N N . GLY A 1 111 ? -11.889 -0.339 -1.593 1.00 93.75 111 GLY A N 1
ATOM 920 C CA . GLY A 1 111 ? -11.195 0.569 -0.697 1.00 93.75 111 GLY A CA 1
ATOM 921 C C . GLY A 1 111 ? -11.888 0.787 0.651 1.00 93.75 111 GLY A C 1
ATOM 922 O O . GLY A 1 111 ? -12.757 0.019 1.048 1.00 93.75 111 GLY A O 1
ATOM 923 N N . TRP A 1 112 ? -11.486 1.845 1.361 1.00 94.31 112 TRP A N 1
ATOM 924 C CA . TRP A 1 112 ? -12.063 2.211 2.657 1.00 94.31 112 TRP A CA 1
ATOM 925 C C . TRP A 1 112 ? -13.520 2.674 2.523 1.00 94.31 112 TRP A C 1
ATOM 927 O O . TRP A 1 112 ? -13.806 3.630 1.799 1.00 94.31 112 TRP A O 1
ATOM 937 N N . ALA A 1 113 ? -14.415 2.031 3.267 1.00 93.44 113 ALA A N 1
ATOM 938 C CA . ALA A 1 113 ? -15.827 2.364 3.386 1.00 93.44 113 ALA A CA 1
ATOM 939 C C . ALA A 1 113 ? -16.189 2.610 4.855 1.00 93.44 113 ALA A C 1
ATOM 941 O O . ALA A 1 113 ? -15.709 1.918 5.752 1.00 93.44 113 ALA A O 1
ATOM 942 N N . LEU A 1 114 ? -17.033 3.608 5.112 1.00 90.94 114 LEU A N 1
ATOM 943 C CA . LEU A 1 114 ? -17.543 3.877 6.452 1.00 90.94 114 LEU A CA 1
ATOM 944 C C . LEU A 1 114 ? -18.763 2.991 6.714 1.00 90.94 114 LEU A C 1
ATOM 946 O O . LEU A 1 114 ? -19.767 3.094 6.004 1.00 90.94 114 LEU A O 1
ATOM 950 N N . LEU A 1 115 ? -18.703 2.164 7.756 1.00 85.75 115 LEU A N 1
ATOM 951 C CA . LEU A 1 115 ? -19.873 1.438 8.231 1.00 85.75 115 LEU A CA 1
ATOM 952 C C . LEU A 1 115 ? -20.839 2.440 8.863 1.00 85.75 115 LEU A C 1
ATOM 954 O O . LEU A 1 115 ? -20.532 3.085 9.868 1.00 85.75 115 LEU A O 1
ATOM 958 N N . LYS A 1 116 ? -22.024 2.582 8.268 1.00 76.56 116 LYS A N 1
ATOM 959 C CA . LYS A 1 116 ? -23.112 3.332 8.891 1.00 76.56 116 LYS A CA 1
ATOM 960 C C . LYS A 1 116 ? -23.669 2.490 10.034 1.00 76.56 116 LYS A C 1
ATOM 962 O O . LYS A 1 116 ? -24.359 1.503 9.797 1.00 76.56 116 LYS A O 1
ATOM 967 N N . THR A 1 117 ? -23.382 2.880 11.270 1.00 58.91 117 THR A N 1
ATOM 968 C CA . THR A 1 117 ? -24.176 2.428 12.416 1.00 58.91 117 THR A CA 1
ATOM 969 C C . THR A 1 117 ? -25.597 2.972 12.244 1.00 58.91 117 THR A C 1
ATOM 971 O O . THR A 1 117 ? -25.798 4.181 12.309 1.00 58.91 117 THR A O 1
ATOM 974 N N . GLY A 1 118 ? -26.560 2.077 12.002 1.00 52.59 118 GLY A N 1
ATOM 975 C CA . GLY A 1 118 ? -27.998 2.333 12.133 1.00 52.59 118 GLY A CA 1
ATOM 976 C C . GLY A 1 118 ? -28.752 2.724 10.855 1.00 52.59 118 GLY A C 1
ATOM 977 O O . GLY A 1 118 ? -28.791 3.888 10.470 1.00 52.59 118 GLY A O 1
ATOM 978 N N . GLN A 1 119 ? -29.471 1.758 10.279 1.00 37.97 119 GLN A N 1
ATOM 979 C CA . GLN A 1 119 ? -30.897 1.950 9.998 1.00 37.97 119 GLN A CA 1
ATOM 980 C C . GLN A 1 119 ? -31.641 0.837 10.746 1.00 37.97 119 GLN A C 1
ATOM 982 O O . GLN A 1 119 ? -31.852 -0.247 10.212 1.00 37.97 119 GLN A O 1
ATOM 987 N N . GLU A 1 120 ? -31.935 1.083 12.022 1.00 45.69 120 GLU A N 1
ATOM 988 C CA . GLU A 1 120 ? -33.130 0.511 12.640 1.00 45.69 120 GLU A CA 1
ATOM 989 C C . GLU A 1 120 ? -34.300 1.370 12.148 1.00 45.69 120 GLU A C 1
ATOM 991 O O . GLU A 1 120 ? -34.311 2.580 12.386 1.00 45.69 120 GLU A O 1
ATOM 996 N N . GLU A 1 121 ? -35.232 0.756 11.424 1.00 43.97 121 GLU A N 1
ATOM 997 C CA . GLU A 1 121 ? -36.580 1.280 11.185 1.00 43.97 121 GLU A CA 1
ATOM 998 C C . GLU A 1 121 ? -37.589 0.187 11.549 1.00 43.97 121 GLU A C 1
ATOM 1000 O O . GLU A 1 121 ? -37.328 -0.989 11.193 1.00 43.97 121 GLU A O 1
#

Sequence (121 aa):
MVTLGMANSRLKDFYDLWLIAETFEFERFALTEAVQQTFTRRRTDLPKERPTGLSEAYAEVWDRQWRAFLGRERMAAAPLELAVVIADLARFLLPLTEFAEGNWHWEPRKGWALLKTGQEE

pLDDT: mean 85.52, std 12.0, range [37.97, 95.69]

Radius of gyration: 15.78 Å; chains: 1; bounding box: 54×29×33 Å

Secondary structure (DSSP, 8-state):
--SSGGG---HHHHHHHHHHHHH--EEHHHHHHHHHHHHHHTT-PPPSS--GGGSHHHHHHHHHHHHHHHHHHT-TTS-SSHHHHHHHHHHHHGGGGS---S-EEEETTTEEEE-------

Foldseek 3Di:
DAPQALNDLPLVVLLVLLVCLQPDKDWLVVVLVVVCVVCVVVVHDDDPDDGNCLDPVSQVSCLVVNLVVCVVVVVVVDDSRVNVSSVSSCLACVVSSDDDDAGWMRDRPPGIDGDDDDDPD